Protein AF-A0A7V9WRW2-F1 (afdb_monomer_lite)

Sequence (107 aa):
MTNLTFKNYTEYLSEVYLNHKGDMRLFLKLIEEIGEVAEVMHAGSKRNKKELGNELADVIHYTLAIASINGIDIETVILNKDRDASLKYGRENNLTNYINLHKDDIS

Foldseek 3Di:
DDDDDLVVLLVVLCVVCVPQQPPCVLVVQLVVLVVQLVVLVVCPPVRDVVSNVVSVVSNVNSVSSVCSSVVHPVVVVQQVVQVVVCVVVVPPDGPVRVCVVCVVVVD

Radius of gyration: 16.62 Å; chains: 1; bounding box: 38×35×39 Å

InterPro domains:
  IPR004518 NTP pyrophosphohydrolase MazG-like domain [PF03819] (26-78)

pLDDT: mean 90.58, std 9.9, range [50.44, 98.56]

Secondary structure (DSSP, 8-state):
-PPP-HHHHHHHHHHHTTT-TT-HHHHHHHHHHHHHHHHHHHTGGG--HHHHHHHHHHHHHHHHHHHHHTT--HHHHHHHHHHHHHHHTT-S--HHHHHHHTGGG--

Organism: Streptococcus porcinus (NCBI:txid1340)

Structure (mmCIF, N/CA/C/O backbone):
data_AF-A0A7V9WRW2-F1
#
_entry.id   AF-A0A7V9WRW2-F1
#
loop_
_atom_site.group_PDB
_atom_site.id
_atom_site.type_symbol
_atom_site.label_atom_id
_atom_site.label_alt_id
_atom_site.label_comp_id
_atom_site.label_asym_id
_atom_site.label_entity_id
_atom_site.label_seq_id
_atom_site.pdbx_PDB_ins_code
_atom_site.Cartn_x
_atom_site.Cartn_y
_atom_site.Cartn_z
_atom_site.occupancy
_ato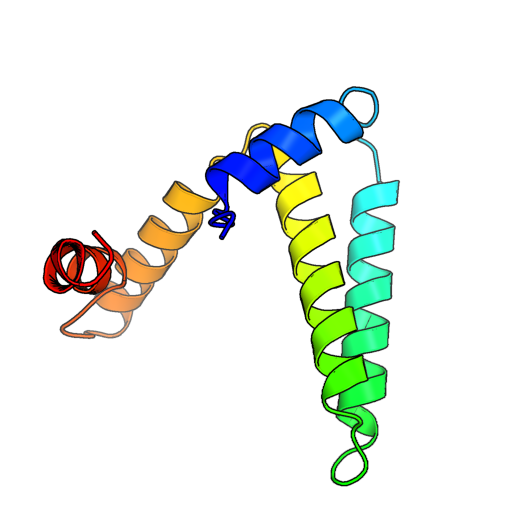m_site.B_iso_or_equiv
_atom_site.auth_seq_id
_atom_site.auth_comp_id
_atom_site.auth_asym_id
_atom_site.auth_atom_id
_atom_site.pdbx_PDB_model_num
ATOM 1 N N . MET A 1 1 ? 6.775 18.678 6.787 1.00 57.81 1 MET A N 1
ATOM 2 C CA . MET A 1 1 ? 6.823 17.470 5.934 1.00 57.81 1 MET A CA 1
ATOM 3 C C . MET A 1 1 ? 5.395 17.054 5.646 1.00 57.81 1 MET A C 1
ATOM 5 O O . MET A 1 1 ? 4.571 17.168 6.543 1.00 57.81 1 MET A O 1
ATOM 9 N N . THR A 1 2 ? 5.087 16.639 4.421 1.00 81.38 2 THR A N 1
ATOM 10 C CA . THR A 1 2 ? 3.752 16.127 4.079 1.00 81.38 2 THR A CA 1
ATOM 11 C C . THR A 1 2 ? 3.607 14.716 4.643 1.00 81.38 2 THR A C 1
ATOM 13 O O . THR A 1 2 ? 4.467 13.879 4.383 1.00 81.38 2 THR A O 1
ATOM 16 N N . ASN A 1 3 ? 2.559 14.457 5.427 1.00 88.06 3 ASN A N 1
ATOM 17 C CA . ASN A 1 3 ? 2.283 13.123 5.958 1.00 88.06 3 ASN A CA 1
ATOM 18 C C . ASN A 1 3 ? 1.450 12.327 4.941 1.00 88.06 3 ASN A C 1
ATOM 20 O O . ASN A 1 3 ? 0.353 12.754 4.574 1.00 88.06 3 ASN A O 1
ATOM 24 N N . LEU A 1 4 ? 1.974 11.201 4.459 1.00 91.38 4 LEU A N 1
ATOM 25 C CA . LEU A 1 4 ? 1.265 10.309 3.540 1.00 91.38 4 LEU A CA 1
ATOM 26 C C . LEU A 1 4 ? 0.409 9.332 4.352 1.00 91.38 4 LEU A C 1
ATOM 28 O O . LEU A 1 4 ? 0.930 8.633 5.217 1.00 91.38 4 LEU A O 1
ATOM 32 N N . THR A 1 5 ? -0.888 9.257 4.060 1.00 93.06 5 THR A N 1
ATOM 33 C CA . THR A 1 5 ? -1.811 8.288 4.669 1.00 93.06 5 THR A CA 1
ATOM 34 C C . THR A 1 5 ? -2.520 7.501 3.575 1.00 93.06 5 THR A C 1
ATOM 36 O O . THR A 1 5 ? -2.610 7.955 2.436 1.00 93.06 5 THR A O 1
ATOM 39 N N . PHE A 1 6 ? -3.045 6.312 3.877 1.00 94.38 6 PHE A N 1
ATOM 40 C CA . PHE A 1 6 ? -3.819 5.579 2.869 1.00 94.38 6 PHE A CA 1
ATOM 41 C C . PHE A 1 6 ? -5.088 6.344 2.500 1.00 94.38 6 PHE A C 1
ATOM 43 O O . PHE A 1 6 ? -5.439 6.381 1.322 1.00 94.38 6 PHE A O 1
ATOM 50 N N . LYS A 1 7 ? -5.710 7.040 3.457 1.00 93.12 7 LYS A N 1
ATOM 51 C CA . LYS A 1 7 ? -6.817 7.957 3.186 1.00 93.12 7 LYS A CA 1
ATOM 52 C C . LYS A 1 7 ? -6.482 9.026 2.139 1.00 93.12 7 LYS A C 1
ATOM 54 O O . LYS A 1 7 ? -7.124 9.056 1.096 1.00 93.12 7 LYS A O 1
ATOM 59 N N . ASN A 1 8 ? -5.472 9.873 2.365 1.00 95.00 8 ASN A N 1
ATOM 60 C CA . ASN A 1 8 ? -5.187 10.957 1.412 1.00 95.00 8 ASN A CA 1
ATOM 61 C C . ASN A 1 8 ? -4.663 10.427 0.069 1.00 95.00 8 ASN A C 1
ATOM 63 O O . ASN A 1 8 ? -4.923 11.019 -0.978 1.00 95.00 8 ASN A O 1
ATOM 67 N N . TYR A 1 9 ? -3.987 9.276 0.082 1.00 96.88 9 TYR A N 1
ATOM 68 C CA . TYR A 1 9 ? -3.512 8.649 -1.138 1.00 96.88 9 TYR A CA 1
ATOM 69 C C . TYR A 1 9 ? -4.677 8.080 -1.958 1.00 96.88 9 TYR A C 1
ATOM 71 O O . TYR A 1 9 ? -4.770 8.338 -3.151 1.00 96.88 9 TYR A O 1
ATOM 79 N N . THR A 1 10 ? -5.613 7.361 -1.335 1.00 96.06 10 THR A N 1
ATOM 80 C CA . THR A 1 10 ? -6.794 6.826 -2.035 1.00 96.06 10 THR A CA 1
ATOM 81 C C . THR A 1 10 ? -7.733 7.929 -2.524 1.00 96.06 10 THR A C 1
ATOM 83 O O . THR A 1 10 ? -8.266 7.791 -3.625 1.00 96.06 10 THR A O 1
ATOM 86 N N . GLU A 1 11 ? -7.879 9.033 -1.781 1.00 94.94 11 GLU A N 1
ATOM 87 C CA . GLU A 1 11 ? -8.585 10.245 -2.230 1.00 94.94 11 GLU A CA 1
ATOM 88 C C . GLU A 1 11 ? -7.942 10.811 -3.506 1.00 94.94 11 GLU A C 1
ATOM 90 O O . GLU A 1 11 ? -8.623 10.942 -4.523 1.00 94.94 11 GLU A O 1
ATOM 95 N N . TYR A 1 12 ? -6.621 11.023 -3.508 1.00 96.50 12 TYR A N 1
ATOM 96 C CA . TYR A 1 12 ? -5.880 11.460 -4.697 1.00 96.50 12 TYR A CA 1
ATOM 97 C C . TYR A 1 12 ? -6.055 10.503 -5.890 1.00 96.50 12 TYR A C 1
ATOM 99 O O . TYR A 1 12 ? -6.357 10.932 -7.004 1.00 96.50 12 TYR A O 1
ATOM 107 N N . LEU A 1 13 ? -5.921 9.191 -5.671 1.00 95.62 13 LEU A N 1
ATOM 108 C CA . LEU A 1 13 ? -6.061 8.192 -6.738 1.00 95.62 13 LEU A CA 1
ATOM 109 C C . LEU A 1 13 ? -7.491 8.132 -7.296 1.00 95.62 13 LEU A C 1
ATOM 111 O O . LEU A 1 13 ? -7.666 7.812 -8.472 1.00 95.62 13 LEU A O 1
ATOM 115 N N . SER A 1 14 ? -8.504 8.475 -6.492 1.00 93.25 14 SER A N 1
ATOM 116 C CA . SER A 1 14 ? -9.900 8.526 -6.948 1.00 93.25 14 SER A CA 1
ATOM 117 C C . SER A 1 14 ? -10.102 9.597 -8.021 1.00 93.25 14 SER A C 1
ATOM 119 O O . SER A 1 14 ? -10.847 9.384 -8.979 1.00 93.25 14 SER A O 1
ATOM 121 N N . GLU A 1 15 ? -9.385 10.716 -7.895 1.00 93.75 15 GLU A N 1
ATOM 122 C CA . GLU A 1 15 ? -9.402 11.818 -8.852 1.00 93.75 15 GLU A CA 1
ATOM 123 C C . GLU A 1 15 ? -8.593 11.464 -10.102 1.00 93.75 15 GLU A C 1
ATOM 125 O O . GLU A 1 15 ? -9.090 11.607 -11.220 1.00 93.75 15 GLU A O 1
ATOM 130 N N . VAL A 1 16 ? -7.377 10.928 -9.923 1.00 94.12 16 VAL A N 1
ATOM 131 C CA . VAL A 1 16 ? -6.491 10.517 -11.029 1.00 94.12 16 VAL A CA 1
ATOM 132 C C . VAL A 1 16 ? -7.166 9.482 -11.932 1.00 94.12 16 VAL A C 1
ATOM 134 O O . VAL A 1 16 ? -7.087 9.570 -13.159 1.00 94.12 16 VAL A O 1
ATOM 137 N N . TYR A 1 17 ? -7.868 8.516 -11.338 1.00 92.19 17 TYR A N 1
ATOM 138 C CA . TYR A 1 17 ? -8.456 7.386 -12.053 1.00 92.19 17 TYR A CA 1
ATOM 139 C C . TYR A 1 17 ? -9.982 7.465 -12.191 1.00 92.19 17 TYR A C 1
ATOM 141 O O . TYR A 1 17 ? -10.612 6.455 -12.504 1.00 92.19 17 TYR A O 1
ATOM 149 N N . LEU A 1 18 ? -10.588 8.650 -12.049 1.00 82.00 18 LEU A N 1
ATOM 150 C CA . LEU A 1 18 ? -12.047 8.847 -12.039 1.00 82.00 18 LEU A CA 1
ATOM 151 C C . LEU A 1 18 ? -12.786 8.160 -13.210 1.00 82.00 18 LEU A C 1
ATOM 153 O O . LEU A 1 18 ? -13.873 7.610 -13.030 1.00 82.00 18 LEU A O 1
ATOM 157 N N . ASN A 1 19 ? -12.167 8.135 -14.397 1.00 81.38 19 ASN A N 1
ATOM 158 C CA . ASN A 1 19 ? -12.726 7.554 -15.627 1.00 81.38 19 ASN A CA 1
ATOM 159 C C . ASN A 1 19 ? -12.388 6.064 -15.857 1.00 81.38 19 ASN A C 1
ATOM 161 O O . ASN A 1 19 ? -12.730 5.519 -16.903 1.00 81.38 19 ASN A O 1
ATOM 165 N N . HIS A 1 20 ? -11.722 5.399 -14.911 1.00 75.62 20 HIS A N 1
ATOM 166 C CA . HIS A 1 20 ? -11.220 4.023 -15.049 1.00 75.62 20 HIS A CA 1
ATOM 167 C C . HIS A 1 20 ? -12.052 2.995 -14.255 1.00 75.62 20 HIS A C 1
ATOM 169 O O . HIS A 1 20 ? -11.584 1.896 -13.961 1.00 75.62 20 HIS A O 1
ATOM 175 N N . LYS A 1 21 ? -13.302 3.314 -13.886 1.00 67.44 21 LYS A N 1
ATOM 176 C CA . LYS A 1 21 ? -14.179 2.360 -13.182 1.00 67.44 21 LYS A CA 1
ATOM 177 C C . LYS A 1 21 ? -14.439 1.116 -14.041 1.00 67.44 21 LYS A C 1
ATOM 179 O O . LYS A 1 21 ? -14.929 1.227 -15.160 1.00 67.44 21 LYS A O 1
ATOM 184 N N . GLY A 1 22 ? -14.143 -0.062 -13.488 1.00 66.25 22 GLY A N 1
ATOM 185 C CA . GLY A 1 22 ? -14.309 -1.353 -14.171 1.00 66.25 22 GLY A CA 1
ATOM 186 C C . GLY A 1 22 ? -13.181 -1.714 -15.143 1.00 66.25 22 GLY A C 1
ATOM 187 O O . GLY A 1 22 ? -13.323 -2.655 -15.920 1.00 66.25 22 GLY A O 1
ATOM 188 N N . ASP A 1 23 ? -12.071 -0.979 -15.115 1.00 73.12 23 ASP A N 1
ATOM 189 C CA . ASP A 1 23 ? -10.967 -1.161 -16.044 1.00 73.12 23 ASP A CA 1
ATOM 190 C C . ASP A 1 23 ? -9.970 -2.234 -15.583 1.00 73.12 23 ASP A C 1
ATOM 192 O O . ASP A 1 23 ? -9.277 -2.094 -14.572 1.00 73.12 23 ASP A O 1
ATOM 196 N N . MET A 1 24 ? -9.852 -3.300 -16.375 1.00 85.94 24 MET A N 1
ATOM 197 C CA . MET A 1 24 ? -8.895 -4.379 -16.137 1.00 85.94 24 MET A CA 1
ATOM 198 C C . MET A 1 24 ? -7.431 -3.919 -16.253 1.00 85.94 24 MET A C 1
ATOM 200 O O . MET A 1 24 ? -6.546 -4.609 -15.751 1.00 85.94 24 MET A O 1
ATOM 204 N N . ARG A 1 25 ? -7.149 -2.749 -16.848 1.00 91.44 25 ARG A N 1
ATOM 205 C CA . ARG A 1 25 ? -5.781 -2.218 -16.990 1.00 91.44 25 ARG A CA 1
ATOM 206 C C . ARG A 1 25 ? -5.076 -2.009 -15.650 1.00 91.44 25 ARG A C 1
ATOM 208 O O . ARG A 1 25 ? -3.911 -2.374 -15.544 1.00 91.44 25 ARG A O 1
ATOM 215 N N . LEU A 1 26 ? -5.763 -1.499 -14.621 1.00 94.06 26 LEU A N 1
ATOM 216 C CA . LEU A 1 26 ? -5.150 -1.319 -13.293 1.00 94.06 26 LEU A CA 1
ATOM 217 C C . LEU A 1 26 ? -4.786 -2.659 -12.646 1.00 94.06 26 LEU A C 1
ATOM 219 O O . LEU A 1 26 ? -3.752 -2.775 -11.996 1.00 94.06 26 LEU A O 1
ATOM 223 N N . PHE A 1 27 ? -5.614 -3.684 -12.857 1.00 94.25 27 PHE A N 1
ATOM 224 C CA . PHE A 1 27 ? -5.306 -5.034 -12.397 1.00 94.25 27 PHE A CA 1
ATOM 225 C C . PHE A 1 27 ? -4.099 -5.618 -13.138 1.00 94.25 27 PHE A C 1
ATOM 227 O O . PHE A 1 27 ? -3.219 -6.187 -12.504 1.00 94.25 27 PHE A O 1
ATOM 234 N N . LEU A 1 28 ? -4.019 -5.443 -14.461 1.00 96.62 28 LEU A N 1
ATOM 235 C CA . LEU A 1 28 ? -2.865 -5.890 -15.244 1.00 96.62 28 LEU A CA 1
ATOM 236 C C . LEU A 1 28 ? -1.572 -5.194 -14.805 1.00 96.62 28 LEU A C 1
ATOM 238 O O . LEU A 1 28 ? -0.569 -5.878 -14.628 1.00 96.62 28 LEU A O 1
ATOM 242 N N . LYS A 1 29 ? -1.616 -3.880 -14.548 1.00 97.06 29 LYS A N 1
ATOM 243 C CA . LYS A 1 29 ? -0.488 -3.140 -13.968 1.00 97.06 29 LYS A CA 1
ATOM 244 C C . LYS A 1 29 ? -0.075 -3.710 -12.614 1.00 97.06 29 LYS A C 1
ATOM 246 O O . LYS A 1 29 ? 1.091 -4.009 -12.433 1.00 97.06 29 LYS A O 1
ATOM 251 N N . LEU A 1 30 ? -1.018 -3.974 -11.706 1.00 97.75 30 LEU A N 1
ATOM 252 C CA . LEU A 1 30 ? -0.695 -4.617 -10.427 1.00 97.75 30 LEU A CA 1
ATOM 2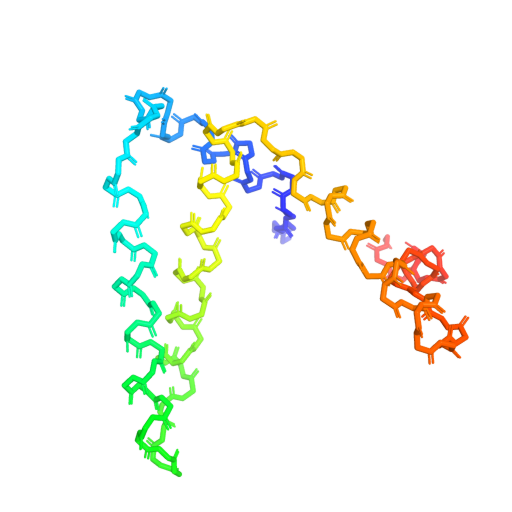53 C C . LEU A 1 30 ? 0.029 -5.966 -10.608 1.00 97.75 30 LEU A C 1
ATOM 255 O O . LEU A 1 30 ? 0.955 -6.262 -9.859 1.00 97.75 30 LEU A O 1
ATOM 259 N N . ILE A 1 31 ? -0.385 -6.790 -11.577 1.00 98.25 31 ILE A N 1
ATOM 260 C CA . ILE A 1 31 ? 0.293 -8.064 -11.863 1.00 98.25 31 ILE A CA 1
ATOM 261 C C . ILE A 1 31 ? 1.711 -7.844 -12.402 1.00 98.25 31 ILE A C 1
ATOM 263 O O . ILE A 1 31 ? 2.614 -8.581 -12.010 1.00 98.25 31 ILE A O 1
ATOM 267 N N . GLU A 1 32 ? 1.904 -6.846 -13.264 1.00 98.31 32 GLU A N 1
ATOM 268 C CA . GLU A 1 32 ? 3.220 -6.445 -13.772 1.00 98.31 32 GLU A CA 1
ATOM 269 C C . GLU A 1 32 ? 4.155 -6.056 -12.619 1.00 98.31 32 GLU A C 1
ATOM 271 O O . GLU A 1 32 ? 5.197 -6.688 -12.466 1.00 98.31 32 GLU A O 1
ATOM 276 N N . GLU A 1 33 ? 3.719 -5.167 -11.718 1.00 98.38 33 GLU A N 1
ATOM 277 C CA . GLU A 1 33 ? 4.548 -4.726 -10.582 1.00 98.38 33 GLU A CA 1
ATOM 278 C C . GLU A 1 33 ? 4.893 -5.878 -9.620 1.00 98.38 33 GLU A C 1
ATOM 280 O O . GLU A 1 33 ? 5.983 -5.949 -9.054 1.00 98.38 33 GLU A O 1
ATOM 285 N N . ILE A 1 34 ? 3.982 -6.843 -9.437 1.00 98.44 34 ILE A N 1
ATOM 286 C CA . ILE A 1 34 ? 4.272 -8.061 -8.661 1.00 98.44 34 ILE A CA 1
ATOM 287 C C . ILE A 1 34 ? 5.364 -8.901 -9.344 1.00 98.44 34 ILE A C 1
ATOM 289 O O . ILE A 1 34 ? 6.192 -9.507 -8.655 1.00 98.44 34 ILE A O 1
ATOM 293 N N . GLY A 1 35 ? 5.366 -8.953 -10.678 1.00 98.12 35 GLY A N 1
ATOM 294 C CA . GLY A 1 35 ? 6.416 -9.589 -11.470 1.00 98.12 35 GLY A CA 1
ATOM 295 C C . GLY A 1 35 ? 7.772 -8.921 -11.253 1.00 98.12 35 GLY A C 1
ATOM 296 O O . GLY A 1 35 ? 8.740 -9.614 -10.943 1.00 98.12 35 GLY A O 1
ATOM 297 N N . GLU A 1 36 ? 7.823 -7.592 -11.298 1.00 97.50 36 GLU A N 1
ATOM 298 C CA . GLU A 1 36 ? 9.049 -6.814 -11.074 1.00 97.50 36 GLU A CA 1
ATOM 299 C C . GLU A 1 36 ? 9.593 -7.010 -9.648 1.00 97.50 36 GLU A C 1
ATOM 301 O O . GLU A 1 36 ? 10.773 -7.325 -9.458 1.00 97.50 36 GLU A O 1
ATOM 306 N N . VAL A 1 37 ? 8.724 -6.999 -8.625 1.00 97.56 37 VAL A N 1
ATOM 307 C CA . VAL A 1 37 ? 9.113 -7.379 -7.252 1.00 97.56 37 VAL A CA 1
ATOM 308 C C . VAL A 1 37 ? 9.731 -8.783 -7.217 1.00 97.56 37 V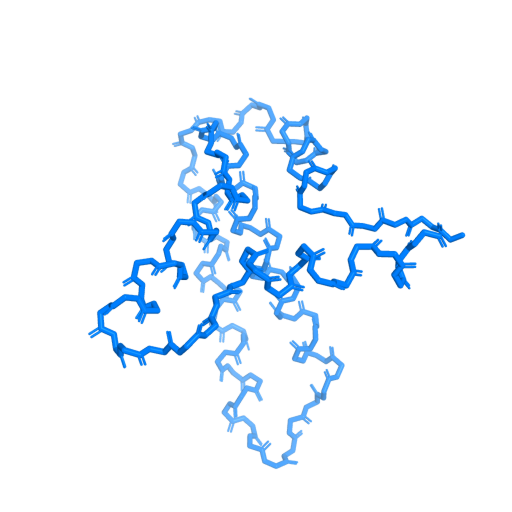AL A C 1
ATOM 310 O O . VAL A 1 37 ? 10.730 -9.006 -6.521 1.00 97.56 37 VAL A O 1
ATOM 313 N N . ALA A 1 38 ? 9.152 -9.747 -7.937 1.00 96.94 38 ALA A N 1
ATOM 314 C CA . ALA A 1 38 ? 9.663 -11.114 -7.972 1.00 96.94 38 ALA A CA 1
ATOM 315 C C . ALA A 1 38 ? 11.050 -11.195 -8.631 1.00 96.94 38 ALA A C 1
ATOM 317 O O . ALA A 1 38 ? 11.920 -11.898 -8.110 1.00 96.94 38 ALA A O 1
ATOM 318 N N . GLU A 1 39 ? 11.286 -10.451 -9.713 1.00 95.69 39 GLU A N 1
ATOM 319 C CA . GLU A 1 39 ? 12.589 -10.365 -10.383 1.00 95.69 39 GLU A CA 1
ATOM 320 C C . GLU A 1 39 ? 13.668 -9.795 -9.453 1.00 95.69 39 GLU A C 1
ATOM 322 O O . GLU A 1 39 ? 14.724 -10.414 -9.261 1.00 95.69 39 GLU A O 1
ATOM 327 N N . VAL A 1 40 ? 13.377 -8.679 -8.775 1.00 95.00 40 VAL A N 1
ATOM 328 C CA . VAL A 1 40 ? 14.312 -8.052 -7.825 1.00 95.00 40 VAL A CA 1
ATOM 329 C C . VAL A 1 40 ? 14.613 -8.980 -6.644 1.00 95.00 40 VAL A C 1
ATOM 331 O O . VAL A 1 40 ? 15.752 -9.062 -6.170 1.00 95.00 40 VAL A O 1
ATOM 334 N N . MET A 1 41 ? 13.610 -9.716 -6.159 1.00 93.44 41 MET A N 1
ATOM 335 C CA . MET A 1 41 ? 13.786 -10.693 -5.081 1.00 93.44 41 MET A CA 1
ATOM 336 C C . MET A 1 41 ? 14.587 -11.921 -5.531 1.00 93.44 41 MET A C 1
ATOM 338 O O . MET A 1 41 ? 15.393 -12.439 -4.751 1.00 93.44 41 MET A O 1
ATOM 342 N N . HIS A 1 42 ? 14.425 -12.362 -6.781 1.00 93.31 42 HIS A N 1
ATOM 343 C CA . HIS A 1 42 ? 15.174 -13.484 -7.349 1.00 93.31 42 HIS A CA 1
ATOM 344 C C . HIS A 1 42 ? 16.681 -13.199 -7.450 1.00 93.31 42 HIS A C 1
ATOM 346 O O . HIS A 1 42 ? 17.491 -14.113 -7.286 1.00 93.31 42 HIS A O 1
ATOM 352 N N . ALA A 1 43 ? 17.082 -11.930 -7.602 1.00 88.19 43 ALA A N 1
ATOM 353 C CA . ALA A 1 43 ? 18.489 -11.512 -7.577 1.00 88.19 43 ALA A CA 1
ATOM 354 C C . ALA A 1 43 ? 19.216 -11.817 -6.242 1.00 88.19 43 ALA A C 1
ATOM 356 O O . ALA A 1 43 ? 20.446 -11.700 -6.147 1.00 88.19 43 ALA A O 1
ATOM 357 N N . GLY A 1 44 ? 18.484 -12.226 -5.198 1.00 81.88 44 GLY A N 1
ATOM 358 C CA . GLY A 1 44 ? 19.039 -12.766 -3.961 1.00 81.88 44 GLY A CA 1
ATOM 359 C C . GLY A 1 44 ? 19.920 -11.761 -3.220 1.00 81.88 44 GLY A C 1
ATOM 360 O O . GLY A 1 44 ? 19.519 -10.631 -2.945 1.00 81.88 44 GLY A O 1
ATOM 361 N N . SER A 1 45 ? 21.146 -12.157 -2.875 1.00 77.88 45 SER A N 1
ATOM 362 C CA . SER A 1 45 ? 22.086 -11.300 -2.135 1.00 77.88 45 SER A CA 1
ATOM 363 C C . SER A 1 45 ? 22.574 -10.076 -2.923 1.00 77.88 45 SER A C 1
ATOM 365 O O . SER A 1 45 ? 23.090 -9.144 -2.310 1.00 77.88 45 SER A O 1
ATOM 367 N N . LYS A 1 46 ? 22.382 -10.045 -4.251 1.00 81.62 46 LYS A N 1
ATOM 368 C CA . LYS A 1 46 ? 22.702 -8.896 -5.116 1.00 81.62 46 LYS A CA 1
ATOM 369 C C . LYS A 1 46 ? 21.534 -7.920 -5.287 1.00 81.62 46 LYS A C 1
ATOM 371 O O . LYS A 1 46 ? 21.672 -6.959 -6.038 1.00 81.62 46 LYS A O 1
ATOM 376 N N . ARG A 1 47 ? 20.403 -8.150 -4.609 1.00 84.19 47 ARG A N 1
ATOM 377 C CA . ARG A 1 47 ? 19.210 -7.306 -4.738 1.00 84.19 47 ARG A CA 1
ATOM 378 C C . ARG A 1 47 ? 19.517 -5.835 -4.461 1.00 84.19 47 ARG A C 1
ATOM 380 O O . ARG A 1 47 ? 20.108 -5.477 -3.435 1.00 84.19 47 ARG A O 1
ATOM 387 N N . ASN A 1 48 ? 19.050 -4.978 -5.354 1.00 90.94 48 ASN A N 1
ATOM 388 C CA . ASN A 1 48 ? 19.101 -3.543 -5.176 1.00 90.94 48 ASN A CA 1
ATOM 389 C C . ASN A 1 48 ? 17.946 -3.113 -4.263 1.00 90.94 48 ASN A C 1
ATOM 391 O O . ASN A 1 48 ? 16.780 -3.162 -4.639 1.00 90.94 48 ASN A O 1
ATOM 395 N N . LYS A 1 49 ? 18.260 -2.692 -3.032 1.00 93.00 49 LYS A N 1
ATOM 396 C CA . LYS A 1 49 ? 17.235 -2.275 -2.059 1.00 93.00 49 LYS A CA 1
ATOM 397 C C . LYS A 1 49 ? 16.424 -1.063 -2.524 1.00 93.00 49 LYS A C 1
ATOM 399 O O . LYS A 1 49 ? 15.283 -0.925 -2.103 1.00 93.00 49 LYS A O 1
ATOM 404 N N . LYS A 1 50 ? 17.020 -0.183 -3.336 1.00 94.81 50 LYS A N 1
ATOM 405 C CA . LYS A 1 50 ? 16.327 0.992 -3.875 1.00 94.81 50 LYS A CA 1
ATOM 406 C C . LYS A 1 50 ? 15.267 0.564 -4.885 1.00 94.81 50 LYS A C 1
ATOM 408 O O . LYS A 1 50 ? 14.138 1.011 -4.787 1.00 94.81 50 LYS A O 1
ATOM 413 N N . GLU A 1 51 ? 15.646 -0.323 -5.794 1.00 95.31 51 GLU A N 1
ATOM 414 C CA . GLU A 1 51 ? 14.757 -0.917 -6.797 1.00 95.31 51 GLU A CA 1
ATOM 415 C C . GLU A 1 51 ? 13.621 -1.683 -6.123 1.00 95.31 51 GLU A C 1
ATOM 417 O O . GLU A 1 51 ? 12.466 -1.356 -6.333 1.00 95.31 51 GLU A O 1
ATOM 422 N N . LEU A 1 52 ? 13.932 -2.550 -5.150 1.00 96.06 52 LEU A N 1
ATOM 423 C CA . LEU A 1 52 ? 12.902 -3.238 -4.363 1.00 96.06 52 LEU A CA 1
ATOM 424 C C . LEU A 1 52 ? 11.925 -2.261 -3.687 1.00 96.06 52 LEU A C 1
ATOM 426 O O . LEU A 1 52 ? 10.742 -2.553 -3.567 1.00 96.06 52 LEU A O 1
ATOM 430 N N . GLY A 1 53 ? 12.425 -1.121 -3.204 1.00 97.25 53 GLY A N 1
ATOM 431 C CA . GLY A 1 53 ? 11.590 -0.082 -2.607 1.00 97.25 53 GLY A CA 1
ATOM 432 C C . GLY A 1 53 ? 10.645 0.581 -3.610 1.00 97.25 53 GLY A C 1
ATOM 433 O O . GLY A 1 53 ? 9.511 0.870 -3.238 1.00 97.25 53 GLY A O 1
ATOM 434 N N . ASN A 1 54 ? 11.095 0.792 -4.850 1.00 97.69 54 ASN A N 1
ATOM 435 C CA . ASN A 1 54 ? 10.263 1.321 -5.930 1.00 97.69 54 ASN A CA 1
ATOM 436 C C . ASN A 1 54 ? 9.170 0.316 -6.307 1.00 97.69 54 ASN A C 1
ATOM 438 O O . ASN A 1 54 ? 7.998 0.656 -6.192 1.00 97.69 54 ASN A O 1
ATOM 442 N N . GLU A 1 55 ? 9.530 -0.942 -6.582 1.00 98.12 55 GLU A N 1
ATOM 443 C CA . GLU A 1 55 ? 8.539 -1.927 -7.045 1.00 98.12 55 GLU A CA 1
ATOM 444 C C . GLU A 1 55 ? 7.486 -2.235 -5.971 1.00 98.12 55 GLU A C 1
ATOM 446 O O . GLU A 1 55 ? 6.295 -2.385 -6.244 1.00 98.12 55 GLU A O 1
ATOM 451 N N . LEU A 1 56 ? 7.882 -2.252 -4.692 1.00 98.31 56 LEU A N 1
ATOM 452 C CA . LEU A 1 56 ? 6.920 -2.355 -3.590 1.00 98.31 56 LEU A CA 1
ATOM 453 C C . LEU A 1 56 ? 6.002 -1.127 -3.499 1.00 98.31 56 LEU A C 1
ATOM 455 O O . LEU A 1 56 ? 4.832 -1.272 -3.133 1.00 98.31 56 LEU A O 1
ATOM 459 N N . ALA A 1 57 ? 6.508 0.072 -3.800 1.00 98.19 57 ALA A N 1
ATOM 460 C CA . ALA A 1 57 ? 5.692 1.280 -3.833 1.00 98.19 57 ALA A CA 1
ATOM 461 C C . ALA A 1 57 ? 4.685 1.245 -4.992 1.00 98.19 57 ALA A C 1
ATOM 463 O O . ALA A 1 57 ? 3.537 1.645 -4.787 1.00 98.19 57 ALA A O 1
ATOM 464 N N . ASP A 1 58 ? 5.065 0.699 -6.147 1.00 98.50 58 ASP A N 1
ATOM 465 C CA . ASP A 1 58 ? 4.180 0.549 -7.304 1.00 98.50 58 ASP A CA 1
ATOM 466 C C . ASP A 1 58 ? 3.092 -0.510 -7.054 1.00 98.50 58 ASP A C 1
ATOM 468 O O . ASP A 1 58 ? 1.906 -0.261 -7.301 1.00 98.50 58 ASP A O 1
ATOM 472 N N . VAL A 1 59 ? 3.427 -1.626 -6.392 1.00 98.56 59 VAL A N 1
ATOM 473 C CA . VAL A 1 59 ? 2.423 -2.589 -5.894 1.00 98.56 59 VAL A CA 1
ATOM 474 C C . VAL A 1 59 ? 1.418 -1.915 -4.952 1.00 98.56 59 VAL A C 1
ATOM 476 O O . VAL A 1 59 ? 0.206 -2.129 -5.078 1.00 98.56 59 VAL A O 1
ATOM 479 N N . ILE A 1 60 ? 1.885 -1.085 -4.011 1.00 98.19 60 ILE A N 1
ATOM 480 C CA . ILE A 1 60 ? 0.999 -0.324 -3.115 1.00 98.19 60 ILE A CA 1
ATOM 481 C C . ILE A 1 60 ? 0.139 0.656 -3.924 1.00 98.19 60 ILE A C 1
ATOM 483 O O . ILE A 1 60 ? -1.071 0.713 -3.697 1.00 98.19 60 ILE A O 1
ATOM 487 N N . HIS A 1 61 ? 0.725 1.383 -4.880 1.00 97.94 61 HIS A N 1
ATOM 488 C CA . HIS A 1 61 ? 0.021 2.352 -5.722 1.00 97.94 61 HIS A CA 1
ATOM 489 C C . HIS A 1 61 ? -1.171 1.712 -6.433 1.00 97.94 61 HIS A C 1
ATOM 491 O O . HIS A 1 61 ? -2.305 2.161 -6.252 1.00 97.94 61 HIS A O 1
ATOM 497 N N . TYR A 1 62 ? -0.952 0.638 -7.198 1.00 97.50 62 TYR A N 1
ATOM 498 C CA . TYR A 1 62 ? -2.042 0.013 -7.951 1.00 97.50 62 TYR A CA 1
ATOM 499 C C . TYR A 1 62 ? -3.042 -0.709 -7.048 1.00 97.50 62 TYR A C 1
ATOM 501 O O . TYR A 1 62 ? -4.238 -0.701 -7.341 1.00 97.50 62 TYR A O 1
ATOM 509 N N . THR A 1 63 ? -2.606 -1.251 -5.907 1.00 97.44 63 THR A N 1
ATOM 510 C CA . THR A 1 63 ? -3.524 -1.812 -4.902 1.00 97.44 63 THR A CA 1
ATOM 511 C C . THR A 1 63 ? -4.487 -0.744 -4.373 1.00 97.44 63 THR A C 1
ATOM 513 O O . THR A 1 63 ? -5.702 -0.960 -4.341 1.00 97.44 63 THR A O 1
ATOM 516 N N . LEU A 1 64 ? -3.966 0.426 -3.990 1.00 97.00 64 LEU A N 1
ATOM 517 C CA . LEU A 1 64 ? -4.775 1.539 -3.492 1.00 97.00 64 LEU A CA 1
ATOM 518 C C . LEU A 1 64 ? -5.621 2.177 -4.599 1.00 97.00 64 LEU A C 1
ATOM 520 O O . LEU A 1 64 ? -6.759 2.563 -4.337 1.00 97.00 64 LEU A O 1
ATOM 524 N N . ALA A 1 65 ? -5.122 2.234 -5.836 1.00 96.06 65 ALA A N 1
ATOM 525 C CA . ALA A 1 65 ? -5.879 2.736 -6.979 1.00 96.06 65 ALA A CA 1
ATOM 526 C C . ALA A 1 65 ? -7.108 1.859 -7.246 1.00 96.06 65 ALA A C 1
ATOM 528 O O . ALA A 1 65 ? -8.220 2.373 -7.354 1.00 96.06 65 ALA A O 1
ATOM 529 N N . ILE A 1 66 ? -6.928 0.533 -7.265 1.00 94.94 66 ILE A N 1
ATOM 530 C CA . ILE A 1 66 ? -8.023 -0.433 -7.417 1.00 94.94 66 ILE A CA 1
ATOM 531 C C . ILE A 1 66 ? -9.027 -0.291 -6.272 1.00 94.94 66 ILE A C 1
A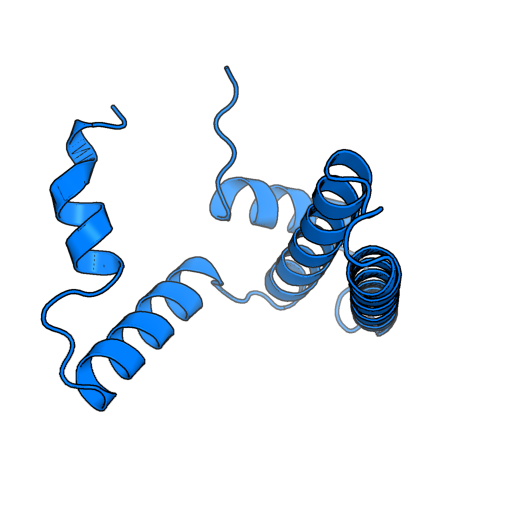TOM 533 O O . ILE A 1 66 ? -10.230 -0.244 -6.530 1.00 94.94 66 ILE A O 1
ATOM 537 N N . ALA A 1 67 ? -8.565 -0.203 -5.021 1.00 95.44 67 ALA A N 1
ATOM 538 C CA . ALA A 1 67 ? -9.461 -0.004 -3.884 1.00 95.44 67 ALA A CA 1
ATOM 539 C C . ALA A 1 67 ? -10.282 1.287 -4.036 1.00 95.44 67 ALA A C 1
ATOM 541 O O . ALA A 1 67 ? -11.507 1.266 -3.909 1.00 95.44 67 ALA A O 1
ATOM 542 N N . SER A 1 68 ? -9.612 2.380 -4.400 1.00 94.75 68 SER A N 1
ATOM 543 C CA . SER A 1 68 ? -10.205 3.703 -4.572 1.00 94.75 68 SER A CA 1
ATOM 544 C C . SER A 1 68 ? -11.301 3.728 -5.646 1.00 94.75 68 SER A C 1
ATOM 546 O O . SER A 1 68 ? -12.444 4.087 -5.352 1.00 94.75 68 SER A O 1
ATOM 548 N N . ILE A 1 69 ? -11.023 3.257 -6.870 1.00 93.62 69 ILE A N 1
ATOM 549 C CA . ILE A 1 69 ? -12.016 3.297 -7.963 1.00 93.62 69 ILE A CA 1
ATOM 550 C C . ILE A 1 69 ? -13.234 2.393 -7.716 1.00 93.62 69 ILE A C 1
ATOM 552 O O . ILE A 1 69 ? -14.304 2.630 -8.285 1.00 93.62 69 ILE A O 1
ATOM 556 N N . ASN A 1 70 ? -13.084 1.376 -6.860 1.00 91.75 70 ASN A N 1
ATOM 557 C CA . ASN A 1 70 ? -14.151 0.461 -6.459 1.00 91.75 70 ASN A CA 1
ATOM 558 C C . ASN A 1 70 ? -14.865 0.898 -5.165 1.00 91.75 70 ASN A C 1
ATOM 560 O O . ASN A 1 70 ? -15.756 0.188 -4.703 1.00 91.75 70 ASN A O 1
ATOM 564 N N . GLY A 1 71 ? -14.508 2.049 -4.582 1.00 92.56 71 GLY A N 1
ATOM 565 C CA . GLY A 1 71 ? -15.131 2.553 -3.354 1.00 92.56 71 GLY A CA 1
ATOM 566 C C . GLY A 1 71 ? -14.872 1.668 -2.132 1.00 92.56 71 GLY A C 1
ATOM 567 O O . GLY A 1 71 ? -15.722 1.571 -1.249 1.00 92.56 71 GLY A O 1
ATOM 568 N N . ILE A 1 72 ? -13.726 0.987 -2.097 1.00 94.44 72 ILE A N 1
ATOM 569 C CA . ILE A 1 72 ? -13.333 0.108 -0.998 1.00 94.44 72 ILE A CA 1
ATOM 570 C C . ILE A 1 72 ? -12.597 0.936 0.054 1.00 94.44 72 ILE A C 1
ATOM 572 O O . ILE A 1 72 ? -11.517 1.466 -0.204 1.00 94.44 72 ILE A O 1
ATOM 576 N N . ASP A 1 73 ? -13.147 0.972 1.266 1.00 96.19 73 ASP A N 1
ATOM 577 C CA . ASP A 1 73 ? -12.447 1.482 2.446 1.00 96.19 73 ASP A CA 1
ATOM 578 C C . ASP A 1 73 ? -11.358 0.488 2.878 1.00 96.19 73 ASP A C 1
ATOM 580 O O . ASP A 1 73 ? -11.566 -0.418 3.694 1.00 96.19 73 ASP A O 1
ATOM 584 N N . ILE A 1 74 ? -10.187 0.629 2.260 1.00 96.50 74 ILE A N 1
ATOM 585 C CA . ILE A 1 74 ? -9.066 -0.288 2.449 1.00 96.50 74 ILE A CA 1
ATOM 586 C C . ILE A 1 74 ? -8.493 -0.232 3.868 1.00 96.50 74 ILE A C 1
ATOM 588 O O . ILE A 1 74 ? -8.052 -1.263 4.374 1.00 96.50 74 ILE A O 1
ATOM 592 N N . GLU A 1 75 ? -8.537 0.924 4.538 1.00 95.38 75 GLU A N 1
ATOM 593 C CA . GLU A 1 75 ? -8.061 1.069 5.919 1.00 95.38 75 GLU A CA 1
ATOM 594 C C . GLU A 1 75 ? -8.926 0.222 6.861 1.00 95.38 75 GLU A C 1
ATOM 596 O O . GLU A 1 75 ? -8.402 -0.613 7.605 1.00 95.38 75 GLU A O 1
ATOM 601 N N . THR A 1 76 ? -10.254 0.339 6.758 1.00 96.06 76 THR A N 1
ATOM 602 C CA . THR A 1 76 ? -11.190 -0.490 7.531 1.00 96.06 76 THR A CA 1
ATOM 603 C C . THR A 1 76 ? -11.027 -1.980 7.214 1.00 96.06 76 THR A C 1
ATOM 605 O O . THR A 1 76 ? -11.028 -2.813 8.127 1.00 96.06 76 THR A O 1
ATOM 608 N N . VAL A 1 77 ? -10.841 -2.347 5.940 1.00 97.50 77 VAL A N 1
ATOM 609 C CA . VAL A 1 77 ? -10.606 -3.746 5.535 1.00 97.50 77 VAL A CA 1
ATOM 610 C C . VAL A 1 77 ? -9.325 -4.310 6.159 1.00 97.50 77 VAL A C 1
ATOM 612 O O . VAL A 1 77 ? -9.348 -5.431 6.672 1.00 97.50 77 VAL A O 1
ATOM 615 N N . ILE A 1 78 ? -8.223 -3.552 6.155 1.00 96.44 78 ILE A N 1
ATOM 616 C CA . ILE A 1 78 ? -6.946 -3.964 6.758 1.00 96.44 78 ILE A CA 1
ATOM 617 C C . ILE A 1 78 ? -7.110 -4.192 8.264 1.00 96.44 78 ILE A C 1
ATOM 619 O O . ILE A 1 78 ? -6.718 -5.249 8.767 1.00 96.44 78 ILE A O 1
ATOM 623 N N . LEU A 1 79 ? -7.723 -3.237 8.970 1.00 95.69 79 LEU A N 1
ATOM 624 C CA . LEU A 1 79 ? -7.935 -3.318 10.417 1.00 95.69 79 LEU A CA 1
ATOM 625 C C . LEU A 1 79 ? -8.783 -4.538 10.796 1.00 95.69 79 LEU A C 1
ATOM 627 O O . LEU A 1 79 ? -8.411 -5.302 11.689 1.00 95.69 79 LEU A O 1
ATOM 631 N N . ASN A 1 80 ? -9.887 -4.765 10.081 1.00 95.88 80 ASN A N 1
ATOM 632 C CA . ASN A 1 80 ? -10.758 -5.913 10.324 1.00 95.88 80 ASN A CA 1
ATOM 633 C C . ASN A 1 80 ? -10.039 -7.240 10.054 1.00 95.88 80 ASN A C 1
ATOM 635 O O . ASN A 1 80 ? -10.097 -8.147 10.882 1.00 95.88 80 ASN A O 1
ATOM 639 N N . LYS A 1 81 ? -9.307 -7.346 8.937 1.00 96.31 81 LYS A N 1
ATOM 640 C CA . LYS A 1 81 ? -8.599 -8.577 8.566 1.00 96.31 81 LYS A CA 1
ATOM 641 C C . LYS A 1 81 ? -7.503 -8.943 9.568 1.00 96.31 81 LYS A C 1
ATOM 643 O O . 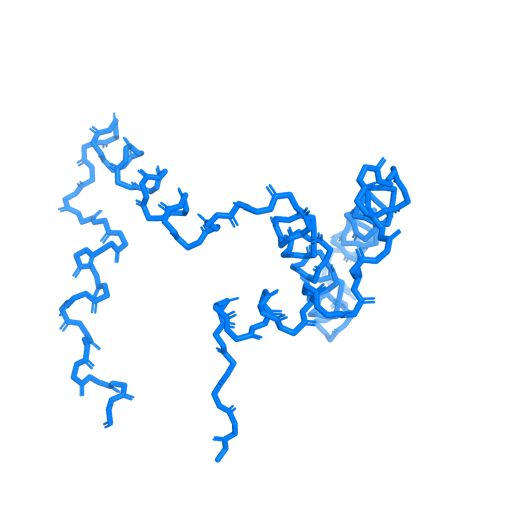LYS A 1 81 ? -7.353 -10.122 9.891 1.00 96.31 81 LYS A O 1
ATOM 648 N N . ASP A 1 82 ? -6.751 -7.964 10.076 1.00 96.12 82 ASP A N 1
ATOM 649 C CA . ASP A 1 82 ? -5.748 -8.234 11.112 1.00 96.12 82 ASP A CA 1
ATOM 650 C C . ASP A 1 82 ? -6.391 -8.633 12.447 1.00 96.12 82 ASP A C 1
ATOM 652 O O . ASP A 1 82 ? -5.938 -9.593 13.080 1.00 96.12 82 ASP A O 1
ATOM 656 N N . ARG A 1 83 ? -7.481 -7.965 12.845 1.00 93.94 83 ARG A N 1
ATOM 657 C CA . ARG A 1 83 ? -8.246 -8.329 14.043 1.00 93.94 83 ARG A CA 1
ATOM 658 C C . ARG A 1 83 ? -8.747 -9.770 13.965 1.00 93.94 83 ARG A C 1
ATOM 660 O O . ARG A 1 83 ? -8.537 -10.539 14.901 1.00 93.94 83 ARG A O 1
ATOM 667 N N . ASP A 1 84 ? -9.345 -10.157 12.845 1.00 94.19 84 ASP A N 1
ATOM 668 C CA . ASP A 1 84 ? -9.872 -11.508 12.651 1.00 94.19 84 ASP A CA 1
ATOM 669 C C . ASP A 1 84 ? -8.742 -12.554 12.662 1.00 94.19 84 ASP A C 1
ATOM 671 O O . ASP A 1 84 ? -8.875 -13.619 13.269 1.00 94.19 84 ASP A O 1
ATOM 675 N N . ALA A 1 85 ? -7.583 -12.241 12.069 1.00 93.50 85 ALA A N 1
ATOM 676 C CA . ALA A 1 85 ? -6.394 -13.088 12.158 1.00 93.50 85 ALA A CA 1
ATOM 677 C C . ALA A 1 85 ? -5.841 -13.171 13.593 1.00 93.50 85 ALA A C 1
ATOM 679 O O . ALA A 1 85 ? -5.389 -14.231 14.022 1.00 93.50 85 ALA A O 1
ATOM 680 N N . SER A 1 86 ? -5.879 -12.075 14.353 1.00 93.31 86 SER A N 1
ATOM 681 C CA . SER A 1 86 ? -5.475 -12.042 15.762 1.00 93.31 86 SER A CA 1
ATOM 682 C C . SER A 1 86 ? -6.323 -12.994 16.608 1.00 93.31 86 SER A C 1
ATOM 684 O O . SER A 1 86 ? -5.764 -13.862 17.279 1.00 93.31 86 SER A O 1
ATOM 686 N N . LEU A 1 87 ? -7.649 -12.949 16.447 1.00 91.19 87 LEU A N 1
ATOM 687 C CA . LEU A 1 87 ? -8.574 -13.882 17.098 1.00 91.19 87 LEU A CA 1
ATOM 688 C C . LEU A 1 87 ? -8.331 -15.334 16.668 1.00 91.19 87 LEU A C 1
ATOM 690 O O . LEU A 1 87 ? -8.252 -16.223 17.513 1.00 91.19 87 LEU A O 1
ATOM 694 N N . LYS A 1 88 ? -8.162 -15.580 15.361 1.00 93.38 88 LYS A N 1
ATOM 695 C CA . LYS A 1 88 ? -7.946 -16.928 14.811 1.00 93.38 88 LYS A CA 1
ATOM 696 C C . LYS A 1 88 ? -6.688 -17.608 15.362 1.00 93.38 88 LYS A C 1
ATOM 698 O O . LYS A 1 88 ? -6.695 -18.821 15.549 1.00 93.38 88 LYS A O 1
ATOM 703 N N . TYR A 1 89 ? -5.616 -16.850 15.583 1.00 92.38 89 TYR A N 1
ATOM 704 C CA . TYR A 1 89 ? -4.324 -17.383 16.025 1.00 92.38 89 TYR A CA 1
ATOM 705 C C . TYR A 1 89 ? -4.022 -17.123 17.508 1.00 92.38 89 TYR A C 1
ATOM 707 O O . TYR A 1 89 ? -2.901 -17.376 17.940 1.00 92.38 89 TYR A O 1
ATOM 715 N N . GLY A 1 90 ? -4.990 -16.622 18.285 1.00 88.81 90 GLY A N 1
ATOM 716 C CA . GLY A 1 90 ? -4.815 -16.350 19.715 1.00 88.81 90 GLY A CA 1
ATOM 717 C C . GLY A 1 90 ? -3.730 -15.312 20.019 1.00 88.81 90 GLY A C 1
ATOM 718 O O . GLY A 1 90 ? -3.055 -15.414 21.040 1.00 88.81 90 GLY A O 1
ATOM 719 N N . ARG A 1 91 ? -3.515 -14.339 19.123 1.00 89.75 91 ARG A N 1
ATOM 720 C CA . ARG A 1 91 ? -2.544 -13.259 19.353 1.00 89.75 91 ARG A CA 1
ATOM 7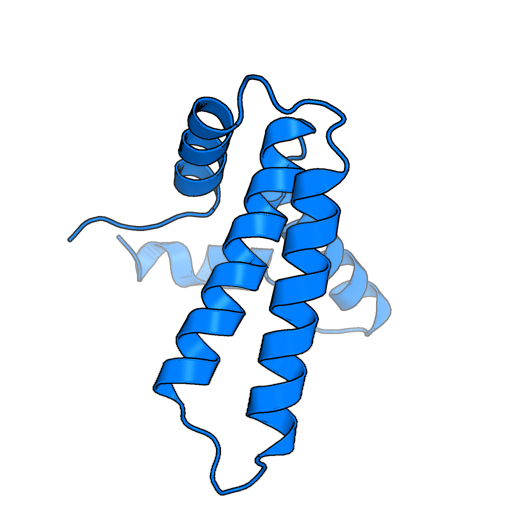21 C C . ARG A 1 91 ? -3.133 -12.276 20.369 1.00 89.75 91 ARG A C 1
ATOM 723 O O . ARG A 1 91 ? -4.280 -11.868 20.237 1.00 89.75 91 ARG A O 1
ATOM 730 N N . GLU A 1 92 ? -2.344 -11.873 21.363 1.00 79.25 92 GLU A N 1
ATOM 731 C CA . GLU A 1 92 ? -2.816 -10.960 22.420 1.00 79.25 92 GLU A CA 1
ATOM 732 C C . GLU A 1 92 ? -3.079 -9.535 21.911 1.00 79.25 92 GLU A C 1
ATOM 734 O O . GLU A 1 92 ? -3.933 -8.828 22.443 1.00 79.25 92 GLU A O 1
ATOM 739 N N . ASN A 1 93 ? -2.369 -9.109 20.862 1.00 85.94 93 ASN A N 1
ATOM 740 C CA . ASN A 1 93 ? -2.482 -7.767 20.298 1.00 85.94 93 ASN A CA 1
ATOM 741 C C . ASN A 1 93 ? -2.918 -7.805 18.821 1.00 85.94 93 ASN A C 1
ATOM 743 O O . ASN A 1 93 ? -2.656 -8.769 18.096 1.00 85.94 93 ASN A O 1
ATOM 747 N N . ASN A 1 94 ? -3.593 -6.748 18.373 1.00 92.00 94 ASN A N 1
ATOM 748 C CA . ASN A 1 94 ? -3.976 -6.524 16.977 1.00 92.00 94 ASN A CA 1
ATOM 749 C C . ASN A 1 94 ? -3.602 -5.095 16.558 1.00 92.00 94 ASN A C 1
ATOM 751 O O . ASN A 1 94 ? -3.297 -4.248 17.400 1.00 92.00 94 ASN A O 1
ATOM 755 N N . LEU A 1 95 ? -3.631 -4.826 15.257 1.00 92.62 95 LEU A N 1
ATOM 756 C CA . LEU A 1 95 ? -3.225 -3.548 14.683 1.00 92.62 95 LEU A CA 1
ATOM 757 C C . LEU A 1 95 ? -4.015 -2.365 15.257 1.00 92.62 95 LEU A C 1
ATOM 759 O O . LEU A 1 95 ? -3.433 -1.321 15.538 1.00 92.62 95 LEU A O 1
ATOM 763 N N . THR A 1 96 ? -5.321 -2.521 15.485 1.00 90.88 96 THR A N 1
ATOM 764 C CA . THR A 1 96 ? -6.161 -1.466 16.072 1.00 90.88 96 THR A CA 1
ATOM 765 C C . THR A 1 96 ? -5.693 -1.092 17.477 1.00 90.88 96 THR A C 1
ATOM 767 O O . THR A 1 96 ? -5.530 0.090 17.781 1.00 90.88 96 THR A O 1
ATOM 770 N N . ASN A 1 97 ? -5.450 -2.089 18.327 1.00 89.62 97 ASN A N 1
ATOM 771 C CA . ASN A 1 97 ? -4.948 -1.885 19.682 1.00 89.62 97 ASN A CA 1
ATOM 772 C C . ASN A 1 97 ? -3.554 -1.248 19.661 1.00 89.62 97 ASN A C 1
ATOM 774 O O . ASN A 1 97 ? -3.315 -0.291 20.394 1.00 89.62 97 ASN A O 1
ATOM 778 N N . TYR A 1 98 ? -2.666 -1.726 18.782 1.00 91.75 98 TYR A N 1
ATOM 779 C CA . TYR A 1 98 ? -1.337 -1.146 18.600 1.00 91.75 98 TYR A CA 1
ATOM 780 C C . TYR A 1 98 ? -1.414 0.342 18.242 1.00 91.75 98 TYR A C 1
ATOM 782 O O . TYR A 1 98 ? -0.807 1.155 18.930 1.00 91.75 98 TYR A O 1
ATOM 790 N N . ILE A 1 99 ? -2.207 0.719 17.234 1.00 90.38 99 ILE A N 1
ATOM 791 C CA . ILE A 1 99 ? -2.356 2.124 16.830 1.00 90.38 99 ILE A CA 1
ATOM 792 C C . ILE A 1 99 ? -2.919 2.959 17.982 1.00 90.38 99 ILE A C 1
ATOM 794 O O . ILE A 1 99 ? -2.390 4.025 18.269 1.00 90.38 99 ILE A O 1
ATOM 798 N N . ASN A 1 100 ? -3.964 2.484 18.667 1.00 88.44 100 ASN A N 1
ATOM 799 C CA . ASN A 1 100 ? -4.583 3.231 19.765 1.00 88.44 100 ASN A CA 1
ATOM 800 C C . ASN A 1 100 ? -3.621 3.502 20.929 1.00 88.44 100 ASN A C 1
ATOM 802 O O . ASN A 1 100 ? -3.711 4.568 21.528 1.00 88.44 100 ASN A O 1
ATOM 806 N N . LEU A 1 101 ? -2.716 2.568 21.233 1.00 88.12 101 LEU A N 1
ATOM 807 C CA . LEU A 1 101 ? -1.716 2.725 22.293 1.00 88.12 101 LEU A CA 1
ATOM 808 C C . LEU A 1 101 ? -0.605 3.727 21.945 1.00 88.12 101 LEU A C 1
ATOM 810 O O . LEU A 1 101 ? -0.000 4.270 22.858 1.00 88.12 101 LEU A O 1
ATOM 814 N N . HIS A 1 102 ? -0.353 3.975 20.656 1.00 84.69 102 HIS A N 1
ATOM 815 C CA . HIS A 1 102 ? 0.739 4.836 20.172 1.00 84.69 102 HIS A CA 1
ATOM 816 C C . HIS A 1 102 ? 0.219 6.093 19.453 1.00 84.69 102 HIS A C 1
ATOM 818 O O . HIS A 1 102 ? 0.944 6.730 18.690 1.00 84.69 102 HIS A O 1
ATOM 824 N N . LYS A 1 103 ? -1.056 6.454 19.659 1.00 73.00 103 LYS A N 1
ATOM 825 C CA . LYS A 1 103 ? -1.676 7.637 19.034 1.00 73.00 103 LYS A CA 1
ATOM 826 C C . LYS A 1 103 ? -0.981 8.945 19.418 1.00 73.00 103 LYS A C 1
ATOM 828 O O . LYS A 1 103 ? -0.935 9.849 18.589 1.00 73.00 103 LYS A O 1
ATOM 833 N N . ASP A 1 104 ? -0.424 9.009 20.624 1.00 61.91 104 ASP A N 1
ATOM 834 C CA . ASP A 1 104 ? 0.215 10.210 21.173 1.00 61.91 104 ASP A CA 1
ATOM 835 C C . ASP A 1 104 ? 1.694 10.355 20.752 1.00 61.91 104 ASP A C 1
ATOM 837 O O . ASP A 1 104 ? 2.281 11.417 20.930 1.00 61.91 104 ASP A O 1
ATOM 841 N N . ASP A 1 105 ? 2.297 9.327 20.139 1.00 58.84 105 ASP A N 1
ATOM 842 C CA . ASP A 1 105 ? 3.688 9.368 19.649 1.00 58.84 105 ASP A CA 1
ATOM 843 C C . ASP A 1 105 ? 3.812 9.990 18.242 1.00 58.84 105 ASP A C 1
ATOM 845 O O . ASP A 1 105 ? 4.917 10.198 17.735 1.00 58.84 105 ASP A O 1
ATOM 849 N N . ILE A 1 106 ? 2.677 10.242 17.578 1.00 57.94 106 ILE A N 1
ATOM 850 C CA . ILE A 1 106 ? 2.594 10.692 16.176 1.00 57.94 106 ILE A CA 1
ATOM 851 C C . ILE A 1 106 ? 2.017 12.125 16.075 1.00 57.94 106 ILE A C 1
ATOM 853 O O . ILE A 1 106 ? 1.945 12.679 14.976 1.00 57.94 106 ILE A O 1
ATOM 857 N N . SER A 1 107 ? 1.613 12.736 17.200 1.00 50.44 107 SER A N 1
ATOM 858 C CA . SER A 1 107 ? 1.077 14.109 17.267 1.00 50.44 107 SER A CA 1
ATOM 859 C C . SER A 1 107 ? 2.153 15.178 17.420 1.00 50.44 107 SER A C 1
ATOM 861 O O . SER A 1 107 ? 2.981 15.029 18.345 1.00 50.44 107 SER A O 1
#